Protein AF-A0A8C5S9B1-F1 (afdb_monomer)

Mean predicted aligned error: 18.43 Å

Nearest PDB structures (foldseek):
  1nl0-assembly1_G  TM=9.013E-01  e=6.786E-04  unclassified
  1j35-assembly1_C  TM=8.860E-01  e=6.363E-04  Bos taurus
  1iod-assembly1_G  TM=9.591E-01  e=2.163E-03  Bos taurus
  4zma-assembly1_L  TM=9.510E-01  e=2.624E-03  Homo sapiens
  6r2w-assembly1_L  TM=9.088E-01  e=2.985E-03  Homo sapiens

Foldseek 3Di:
DVVVVVVVVVVVVVVVPPPPPPPPPDPPPDDPPDDDDDPVVVVVVVPPPPPPPPVDPVVPDQQDCCVDQVVHPDDLVSLCSNVVDPVNSVVVVVVSLVPDPPNPDDPDPDDPPDD

Structure (mmCIF, N/CA/C/O backbone):
data_AF-A0A8C5S9B1-F1
#
_entry.id   AF-A0A8C5S9B1-F1
#
loop_
_atom_site.group_PDB
_atom_site.id
_atom_site.type_symbol
_atom_site.label_atom_id
_atom_site.label_alt_id
_atom_site.label_comp_id
_atom_site.label_asym_id
_atom_site.label_entity_id
_atom_site.label_seq_id
_atom_site.pdbx_PDB_ins_code
_atom_site.Cartn_x
_atom_site.Cartn_y
_atom_site.Cartn_z
_atom_site.occupancy
_atom_site.B_iso_or_equiv
_atom_site.auth_seq_id
_atom_site.auth_comp_id
_atom_site.auth_asym_id
_atom_site.auth_atom_id
_atom_site.pdbx_PDB_model_num
ATOM 1 N N . MET A 1 1 ? 42.637 6.183 -9.345 1.00 77.69 1 MET A N 1
ATOM 2 C CA . MET A 1 1 ? 42.478 6.667 -10.735 1.00 77.69 1 MET A CA 1
ATOM 3 C C . MET A 1 1 ? 42.454 5.516 -11.729 1.00 77.69 1 MET A C 1
ATOM 5 O O . MET A 1 1 ? 41.412 5.304 -12.322 1.00 77.69 1 MET A O 1
ATOM 9 N N . LEU A 1 2 ? 43.507 4.696 -11.840 1.00 78.06 2 LEU A N 1
ATOM 10 C CA . LEU A 1 2 ? 43.535 3.543 -12.760 1.00 78.06 2 LEU A CA 1
ATOM 11 C C . LEU A 1 2 ? 42.397 2.526 -12.527 1.00 78.06 2 LEU A C 1
ATOM 13 O O . LEU A 1 2 ? 41.746 2.111 -13.475 1.00 78.06 2 LEU A O 1
ATOM 17 N N . PHE A 1 3 ? 42.088 2.204 -11.266 1.00 84.62 3 PHE A N 1
ATOM 18 C CA . PHE A 1 3 ? 40.977 1.306 -10.916 1.00 84.62 3 PHE A CA 1
ATOM 19 C C . PHE A 1 3 ? 39.604 1.816 -11.366 1.00 84.62 3 PHE A C 1
ATOM 21 O O . PHE A 1 3 ? 38.768 1.020 -11.774 1.00 84.62 3 PHE A O 1
ATOM 28 N N . PHE A 1 4 ? 39.390 3.135 -11.343 1.00 87.25 4 PHE A N 1
ATOM 29 C CA . PHE A 1 4 ? 38.146 3.746 -11.810 1.00 87.25 4 PHE A CA 1
ATOM 30 C C . PHE A 1 4 ? 37.995 3.584 -13.325 1.00 87.25 4 PHE A C 1
ATOM 32 O O . PHE A 1 4 ? 36.937 3.183 -13.797 1.00 87.25 4 PHE A O 1
ATOM 39 N N . TYR A 1 5 ? 39.078 3.797 -14.078 1.00 85.56 5 TYR A N 1
ATOM 40 C CA . TYR A 1 5 ? 39.091 3.573 -15.524 1.00 85.56 5 TYR A CA 1
ATOM 41 C C . TYR A 1 5 ? 38.928 2.096 -15.892 1.00 85.56 5 TYR A C 1
ATOM 43 O O . TYR A 1 5 ? 38.231 1.795 -16.854 1.00 85.56 5 TYR A O 1
ATOM 51 N N . ILE A 1 6 ? 39.495 1.172 -15.108 1.00 88.56 6 ILE A N 1
ATOM 52 C CA . ILE A 1 6 ? 39.281 -0.272 -15.290 1.00 88.56 6 ILE A CA 1
ATOM 53 C C . ILE A 1 6 ? 37.805 -0.619 -15.064 1.00 88.56 6 ILE A C 1
ATOM 55 O O . ILE A 1 6 ? 37.212 -1.289 -15.901 1.00 88.56 6 ILE A O 1
ATOM 59 N N . PHE A 1 7 ? 37.186 -0.121 -13.989 1.00 87.12 7 PHE A N 1
ATOM 60 C CA . PHE A 1 7 ? 35.769 -0.369 -13.700 1.00 87.12 7 PHE A CA 1
ATOM 61 C C . PHE A 1 7 ? 34.844 0.212 -14.782 1.00 87.12 7 PHE A C 1
ATOM 63 O O . PHE A 1 7 ? 33.910 -0.454 -15.221 1.00 87.12 7 PHE A O 1
ATOM 70 N N . LEU A 1 8 ? 35.152 1.419 -15.271 1.00 86.06 8 LEU A N 1
ATOM 71 C CA . LEU A 1 8 ? 34.446 2.071 -16.378 1.00 86.06 8 LEU A CA 1
ATOM 72 C C . LEU A 1 8 ? 34.538 1.248 -17.674 1.00 86.06 8 LEU A C 1
ATOM 74 O O . LEU A 1 8 ? 33.544 1.081 -18.376 1.00 86.06 8 LEU A O 1
ATOM 78 N N . PHE A 1 9 ? 35.720 0.703 -17.973 1.00 87.25 9 PHE A N 1
ATOM 79 C CA . PHE A 1 9 ? 35.953 -0.111 -19.165 1.00 87.25 9 PHE A CA 1
ATOM 80 C C . PHE A 1 9 ? 35.224 -1.459 -19.085 1.00 87.25 9 PHE A C 1
ATOM 82 O O . PHE A 1 9 ? 34.630 -1.896 -20.066 1.00 87.25 9 PHE A O 1
ATOM 89 N N . GLN A 1 10 ? 35.201 -2.087 -17.904 1.00 85.88 10 GLN A N 1
ATOM 90 C CA . GLN A 1 10 ? 34.430 -3.311 -17.662 1.00 85.88 10 GLN A CA 1
ATOM 91 C C . GLN A 1 10 ? 32.919 -3.068 -17.821 1.00 85.88 10 GLN A C 1
ATOM 93 O O . GLN A 1 10 ? 32.243 -3.862 -18.468 1.00 85.88 10 GLN A O 1
ATOM 98 N N . LEU A 1 11 ? 32.392 -1.942 -17.323 1.00 81.12 11 LEU A N 1
ATOM 99 C CA . LEU A 1 11 ? 30.979 -1.570 -17.482 1.00 81.12 11 LEU A CA 1
ATOM 100 C C . LEU A 1 11 ? 30.599 -1.359 -18.963 1.00 81.12 11 LEU A C 1
ATOM 102 O O . LEU A 1 11 ? 29.541 -1.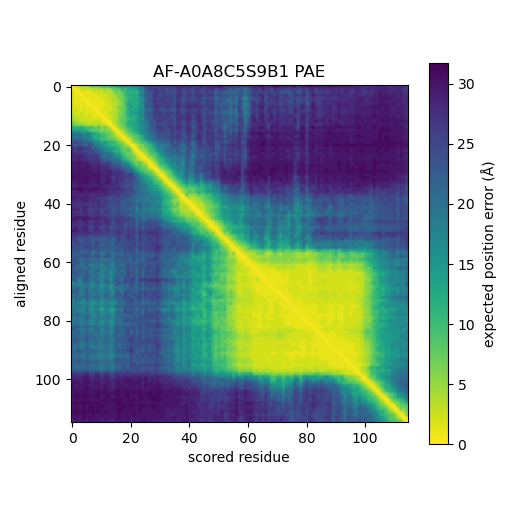806 -19.402 1.00 81.12 11 LEU A O 1
ATOM 106 N N . LEU A 1 12 ? 31.482 -0.725 -19.745 1.00 78.50 12 LEU A N 1
ATOM 107 C CA . LEU A 1 12 ? 31.285 -0.462 -21.176 1.00 78.50 12 LEU A CA 1
ATOM 108 C C . LEU A 1 12 ? 31.257 -1.754 -22.017 1.00 78.50 12 LEU A C 1
ATOM 110 O O . LEU A 1 12 ? 30.526 -1.829 -23.002 1.00 78.50 12 LEU A O 1
ATOM 114 N N . ILE A 1 13 ? 32.023 -2.776 -21.619 1.00 77.81 13 ILE A N 1
ATOM 115 C CA . ILE A 1 13 ? 32.092 -4.084 -22.298 1.00 77.81 13 ILE A CA 1
ATOM 116 C C . ILE A 1 13 ? 30.862 -4.962 -22.002 1.00 77.81 13 ILE A C 1
ATOM 118 O O . ILE A 1 13 ? 30.533 -5.833 -22.804 1.00 77.81 13 ILE A O 1
ATOM 122 N N . ILE A 1 14 ? 30.156 -4.730 -20.891 1.00 71.69 14 ILE A N 1
ATOM 123 C CA . ILE A 1 14 ? 28.951 -5.493 -20.510 1.00 71.69 14 ILE A CA 1
ATOM 124 C C . ILE A 1 14 ? 27.684 -4.947 -21.207 1.00 71.69 14 ILE A C 1
ATOM 126 O O . ILE A 1 14 ? 26.721 -5.685 -21.409 1.00 71.69 14 ILE A O 1
ATOM 130 N N . LEU A 1 15 ? 27.690 -3.686 -21.657 1.00 64.31 15 LEU A N 1
ATOM 131 C CA . LEU A 1 15 ? 26.557 -3.028 -22.329 1.00 64.31 15 LEU A CA 1
ATOM 132 C C . LEU A 1 15 ? 26.122 -3.621 -23.694 1.00 64.31 15 LEU A C 1
ATOM 134 O O . LEU A 1 15 ? 24.921 -3.610 -23.960 1.00 64.31 15 LEU A O 1
ATOM 138 N N . PRO A 1 16 ? 26.998 -4.169 -24.563 1.00 65.50 16 PRO A N 1
ATOM 139 C CA . PRO A 1 16 ? 26.573 -4.775 -25.827 1.00 65.50 16 PRO A CA 1
ATOM 140 C C . PRO A 1 16 ? 26.260 -6.280 -25.734 1.00 65.50 16 PRO A C 1
ATOM 142 O O . PRO A 1 16 ? 26.020 -6.907 -26.762 1.00 65.50 16 PRO A O 1
ATOM 145 N N . ALA A 1 17 ? 26.233 -6.881 -24.539 1.00 61.06 17 ALA A N 1
ATOM 146 C CA . ALA A 1 17 ? 25.921 -8.304 -24.365 1.00 61.06 17 ALA A CA 1
ATOM 147 C C . ALA A 1 17 ? 24.423 -8.596 -24.160 1.00 61.06 17 ALA A C 1
ATOM 149 O O . ALA A 1 17 ? 24.068 -9.667 -23.671 1.00 61.06 17 ALA A O 1
ATOM 150 N N . PHE A 1 18 ? 23.528 -7.687 -24.557 1.00 60.12 18 PHE A N 1
ATOM 151 C CA . PHE A 1 18 ? 22.161 -8.100 -24.850 1.00 60.12 18 PHE A CA 1
ATOM 152 C C . PHE A 1 18 ? 22.183 -8.755 -26.231 1.00 60.12 18 PHE A C 1
ATOM 154 O O . PHE A 1 18 ? 22.354 -8.041 -27.224 1.00 60.12 18 PHE A O 1
ATOM 161 N N . PRO A 1 19 ? 22.034 -10.091 -26.349 1.00 58.16 19 PRO A N 1
ATOM 162 C CA . PRO A 1 19 ? 21.700 -10.660 -27.639 1.00 58.16 19 PRO A CA 1
ATOM 163 C C . PRO A 1 19 ? 20.456 -9.911 -28.103 1.00 58.16 19 PRO A C 1
ATOM 165 O O . PRO A 1 19 ? 19.464 -9.840 -27.374 1.00 58.16 19 PRO A O 1
ATOM 168 N N . HIS A 1 20 ? 20.537 -9.293 -29.278 1.00 55.97 20 HIS A N 1
ATOM 169 C CA . HIS A 1 20 ? 19.381 -8.744 -29.961 1.00 55.97 20 HIS A CA 1
ATOM 170 C C . HIS A 1 20 ? 18.446 -9.922 -30.235 1.00 55.97 20 HIS A C 1
ATOM 172 O O . HIS A 1 20 ? 18.495 -10.556 -31.288 1.00 55.97 20 HIS A O 1
ATOM 178 N N . CYS A 1 21 ? 17.630 -10.268 -29.243 1.00 48.62 21 CYS A N 1
ATOM 179 C CA . CYS A 1 21 ? 16.477 -11.108 -29.432 1.00 48.62 21 CYS A CA 1
ATOM 180 C C . CYS A 1 21 ? 15.520 -10.225 -30.222 1.00 48.62 21 CYS A C 1
ATOM 182 O O . CYS A 1 21 ? 14.708 -9.492 -29.666 1.00 48.62 21 CYS A O 1
ATOM 184 N N . SER A 1 22 ? 15.699 -10.207 -31.541 1.00 60.97 22 SER A N 1
ATOM 185 C CA . SER A 1 22 ? 14.680 -9.718 -32.447 1.00 60.97 22 SER A CA 1
ATOM 186 C C . SER A 1 22 ? 13.442 -10.555 -32.165 1.00 60.97 22 SER A C 1
ATOM 188 O O . SER A 1 22 ? 13.367 -11.710 -32.591 1.00 60.97 22 SER A O 1
ATOM 190 N N . ILE A 1 23 ? 12.494 -9.991 -31.421 1.00 53.53 23 ILE A N 1
ATOM 191 C CA . ILE A 1 23 ? 11.147 -10.532 -31.323 1.00 53.53 23 ILE A CA 1
ATOM 192 C C . ILE A 1 23 ? 10.576 -10.424 -32.736 1.00 53.53 23 ILE A C 1
ATOM 194 O O . ILE A 1 23 ? 10.142 -9.365 -33.181 1.00 53.53 23 ILE A O 1
ATOM 198 N N . GLN A 1 24 ? 10.638 -11.521 -33.481 1.00 53.06 24 GLN A N 1
ATOM 199 C CA . GLN A 1 24 ? 9.882 -11.681 -34.711 1.00 53.06 24 GLN A CA 1
ATOM 200 C C . GLN A 1 24 ? 8.419 -11.856 -34.300 1.00 53.06 24 GLN A C 1
ATOM 202 O O . GLN A 1 24 ? 7.975 -12.972 -34.031 1.00 53.06 24 GLN A O 1
ATOM 207 N N . ILE A 1 25 ? 7.672 -10.752 -34.220 1.00 52.59 25 ILE A N 1
ATOM 208 C CA . ILE A 1 25 ? 6.212 -10.808 -34.139 1.00 52.59 25 ILE A CA 1
ATOM 209 C C . ILE A 1 25 ? 5.733 -11.318 -35.500 1.00 52.59 25 ILE A C 1
ATOM 211 O O . ILE A 1 25 ? 5.494 -10.551 -36.429 1.00 52.59 25 ILE A O 1
ATOM 215 N N . LYS A 1 26 ? 5.654 -12.643 -35.653 1.00 53.88 26 LYS A N 1
ATOM 216 C CA . LYS A 1 26 ? 4.897 -13.239 -36.749 1.00 53.88 26 LYS A CA 1
ATOM 217 C C . LYS A 1 26 ? 3.434 -12.939 -36.479 1.00 53.88 26 LYS A C 1
ATOM 219 O O . LYS A 1 26 ? 2.859 -13.454 -35.523 1.00 53.88 26 LYS A O 1
ATOM 224 N N . GLU A 1 27 ? 2.841 -12.124 -37.337 1.00 56.97 27 GLU A N 1
ATOM 225 C CA . GLU A 1 27 ? 1.400 -11.938 -37.392 1.00 56.97 27 GLU A CA 1
ATOM 226 C C . GLU A 1 27 ? 0.769 -13.255 -37.882 1.00 56.97 27 GLU A C 1
ATOM 228 O O . GLU A 1 27 ? 0.560 -13.495 -39.071 1.00 56.97 27 GLU A O 1
ATOM 233 N N . SER A 1 28 ? 0.559 -14.186 -36.951 1.00 49.34 28 SER A N 1
ATOM 234 C CA . SER A 1 28 ? -0.133 -15.439 -37.216 1.00 49.34 28 SER A CA 1
ATOM 235 C C . SER A 1 28 ? -1.629 -15.166 -37.190 1.00 49.34 28 SER A C 1
ATOM 237 O O . SER A 1 28 ? -2.271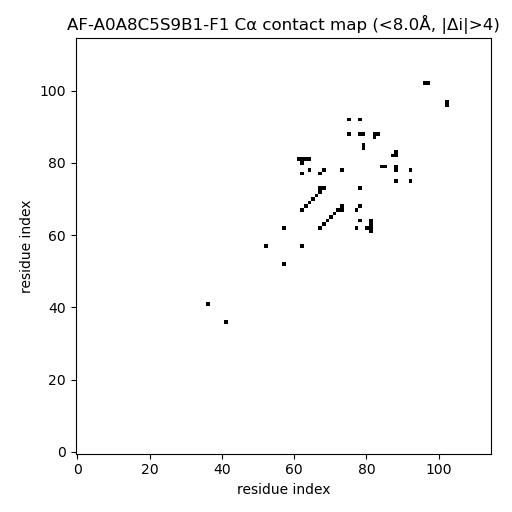 -15.208 -36.141 1.00 49.34 28 SER A O 1
ATOM 239 N N . LYS A 1 29 ? -2.196 -14.897 -38.368 1.00 53.31 29 LYS A N 1
ATOM 240 C CA . LYS A 1 29 ? -3.631 -15.056 -38.615 1.00 53.31 29 LYS A CA 1
ATOM 241 C C . LYS A 1 29 ? -3.982 -16.536 -38.441 1.00 53.31 29 LYS A C 1
ATOM 243 O O . LYS A 1 29 ? -3.898 -17.309 -39.389 1.00 53.31 29 LYS A O 1
ATOM 248 N N . GLY A 1 30 ? -4.320 -16.942 -37.221 1.00 50.16 30 GLY A N 1
ATOM 249 C CA . GLY A 1 30 ? -4.654 -18.332 -36.933 1.00 50.16 30 GLY A CA 1
ATOM 250 C C . GLY A 1 30 ? -5.089 -18.553 -35.492 1.00 50.16 30 GLY A C 1
ATOM 251 O O . GLY A 1 30 ? -4.247 -18.758 -34.628 1.00 50.16 30 GLY A O 1
ATOM 252 N N . ALA A 1 31 ? -6.407 -18.504 -35.285 1.00 52.34 31 ALA A N 1
ATOM 253 C CA . ALA A 1 31 ? -7.177 -19.207 -34.257 1.00 52.34 31 ALA A CA 1
ATOM 254 C C . ALA A 1 31 ? -6.542 -19.351 -32.855 1.00 52.34 31 ALA A C 1
ATOM 256 O O . ALA A 1 31 ? -6.092 -20.428 -32.474 1.00 52.34 31 ALA A O 1
ATOM 257 N N . ILE A 1 32 ? -6.620 -18.288 -32.049 1.00 51.41 32 ILE A N 1
ATOM 258 C CA . ILE A 1 32 ? -6.797 -18.403 -30.591 1.00 51.41 32 ILE A CA 1
ATOM 259 C C . ILE A 1 32 ? -7.969 -17.488 -30.231 1.00 51.41 32 ILE A C 1
ATOM 261 O O . ILE A 1 32 ? -7.819 -16.352 -29.785 1.00 51.41 32 ILE A O 1
ATOM 265 N N . GLU A 1 33 ? -9.156 -17.979 -30.556 1.00 53.09 33 GLU A N 1
ATOM 266 C CA . GLU A 1 33 ? -10.442 -17.423 -30.162 1.00 53.09 33 GLU A CA 1
ATOM 267 C C . GLU A 1 33 ? -10.671 -17.818 -28.694 1.00 53.09 33 GLU A C 1
ATOM 269 O O . GLU A 1 33 ? -10.873 -18.989 -28.400 1.00 53.09 33 GLU A O 1
ATOM 274 N N . GLU A 1 34 ? -10.449 -16.867 -27.776 1.00 52.34 34 GLU A N 1
ATOM 275 C CA . GLU A 1 34 ? -11.219 -16.607 -26.535 1.00 52.34 34 GLU A CA 1
ATOM 276 C C . GLU A 1 34 ? -10.381 -16.094 -25.350 1.00 52.34 34 GLU A C 1
ATOM 278 O O . GLU A 1 34 ? -10.917 -15.344 -24.538 1.00 52.34 34 GLU A O 1
ATOM 283 N N . VAL A 1 35 ? -9.081 -16.402 -25.231 1.00 58.88 35 VAL A N 1
ATOM 284 C CA . VAL A 1 35 ? -8.354 -16.129 -23.960 1.00 58.88 35 VAL A CA 1
ATOM 285 C C . VAL A 1 35 ? -7.349 -14.970 -24.015 1.00 58.88 35 VAL A C 1
ATOM 287 O O . VAL A 1 35 ? -7.000 -14.415 -22.975 1.00 58.88 35 VAL A O 1
ATOM 290 N N . VAL A 1 36 ? -6.924 -14.513 -25.195 1.00 55.47 36 VAL A N 1
ATOM 291 C CA . VAL A 1 36 ? -6.036 -13.342 -25.297 1.00 55.47 36 VAL A CA 1
ATOM 292 C C . VAL A 1 36 ? -6.850 -12.136 -25.737 1.00 55.47 36 VAL A C 1
ATOM 294 O O . VAL A 1 36 ? -7.283 -12.030 -26.883 1.00 55.47 36 VAL A O 1
ATOM 297 N N . ILE A 1 37 ? -7.088 -11.227 -24.796 1.00 65.38 37 ILE A N 1
ATOM 298 C CA . ILE A 1 37 ? -7.748 -9.951 -25.055 1.00 65.38 37 ILE A CA 1
ATOM 299 C C . ILE A 1 37 ? -6.977 -9.210 -26.163 1.00 65.38 37 ILE A C 1
ATOM 301 O O . ILE A 1 37 ? -5.769 -9.013 -26.043 1.00 65.38 37 ILE A O 1
ATOM 305 N N . LEU A 1 38 ? -7.680 -8.801 -27.233 1.00 70.69 38 LEU A N 1
ATOM 306 C CA . LEU A 1 38 ? -7.136 -8.001 -28.341 1.00 70.69 38 LEU A CA 1
ATOM 307 C C . LEU A 1 38 ? -6.287 -6.843 -27.796 1.00 70.69 38 LEU A C 1
ATOM 309 O O . LEU A 1 38 ? -6.719 -6.172 -26.862 1.00 70.69 38 LEU A O 1
ATOM 313 N N . ALA A 1 39 ? -5.120 -6.580 -28.392 1.00 64.19 39 ALA A N 1
ATOM 314 C CA . ALA A 1 39 ? -4.175 -5.561 -27.920 1.00 64.19 39 ALA A CA 1
ATOM 315 C C . ALA A 1 39 ? -4.834 -4.189 -27.670 1.00 64.19 39 ALA A C 1
ATOM 317 O O . ALA A 1 39 ? -4.559 -3.536 -26.669 1.00 64.19 39 ALA A O 1
ATOM 318 N N . GLU A 1 40 ? -5.788 -3.792 -28.514 1.00 61.75 40 GLU A N 1
ATOM 319 C CA . GLU A 1 40 ? -6.574 -2.565 -28.336 1.00 61.75 40 GLU A CA 1
ATOM 320 C C . GLU A 1 40 ? -7.421 -2.577 -27.054 1.00 61.75 40 GLU A C 1
ATOM 322 O O . GLU A 1 40 ? -7.491 -1.577 -26.345 1.00 61.75 40 GLU A O 1
ATOM 327 N N . LYS A 1 41 ? -8.011 -3.724 -26.700 1.00 64.06 41 LYS A N 1
ATOM 328 C CA . LYS A 1 41 ? -8.774 -3.922 -25.460 1.00 64.06 41 LYS A CA 1
ATOM 329 C C . LYS A 1 41 ? -7.858 -4.108 -24.241 1.00 64.06 41 LYS A C 1
ATOM 331 O O . LYS A 1 41 ? -8.237 -3.709 -23.144 1.00 64.06 41 LYS A O 1
ATOM 336 N N . ALA A 1 42 ? -6.646 -4.638 -24.419 1.00 64.94 42 ALA A N 1
ATOM 337 C CA . ALA A 1 42 ? -5.624 -4.681 -23.372 1.00 64.94 42 ALA A CA 1
ATOM 338 C C . ALA A 1 42 ? -5.119 -3.268 -23.021 1.00 64.94 42 ALA A C 1
ATOM 340 O O . ALA A 1 42 ? -4.974 -2.947 -21.844 1.00 64.94 42 ALA A O 1
ATOM 341 N N . ASN A 1 43 ? -4.969 -2.387 -24.016 1.00 62.00 43 ASN A N 1
ATOM 342 C CA . ASN A 1 43 ? -4.612 -0.979 -23.808 1.00 62.00 43 ASN A CA 1
ATOM 343 C C . ASN A 1 43 ? -5.674 -0.209 -23.005 1.00 62.00 43 ASN A C 1
ATOM 345 O O . ASN A 1 43 ? -5.329 0.697 -22.251 1.00 62.00 43 ASN A O 1
ATOM 349 N N . LEU A 1 44 ? -6.952 -0.605 -23.085 1.00 65.00 44 LEU A N 1
ATOM 350 C CA . LEU A 1 44 ? -8.007 -0.064 -22.216 1.00 65.00 44 LEU A CA 1
ATOM 351 C C . LEU A 1 44 ? -7.831 -0.482 -20.746 1.00 65.00 44 LEU A C 1
ATOM 353 O O . LEU A 1 44 ? -8.243 0.251 -19.852 1.00 65.00 44 LEU A O 1
ATOM 357 N N . PHE A 1 45 ? -7.204 -1.632 -20.483 1.00 59.59 45 PHE A N 1
ATOM 358 C CA . PHE A 1 45 ? -6.885 -2.096 -19.128 1.00 59.59 45 PHE A CA 1
ATOM 359 C C . PHE A 1 45 ? -5.620 -1.422 -18.575 1.00 59.59 45 PHE A C 1
ATOM 361 O O . PHE A 1 45 ? -5.579 -1.061 -17.400 1.00 59.59 45 PHE A O 1
ATOM 368 N N . ILE A 1 46 ? -4.631 -1.172 -19.443 1.00 56.69 46 ILE A N 1
ATOM 369 C CA . ILE A 1 46 ? -3.446 -0.339 -19.152 1.00 56.69 46 ILE A CA 1
ATOM 370 C C . ILE A 1 46 ? -3.850 1.132 -18.908 1.00 56.69 46 ILE A C 1
ATOM 372 O O . ILE A 1 46 ? -3.096 1.899 -18.324 1.00 56.69 46 ILE A O 1
ATOM 376 N N . GLY A 1 47 ? -5.074 1.517 -19.288 1.00 50.12 47 GLY A N 1
ATOM 377 C CA . GLY A 1 47 ? -5.683 2.816 -18.997 1.00 50.12 47 GLY A CA 1
ATOM 378 C C . GLY A 1 47 ? -6.121 3.027 -17.544 1.00 50.12 47 GLY A C 1
ATOM 379 O O . GLY A 1 47 ? -6.661 4.091 -17.235 1.00 50.12 47 GLY A O 1
ATOM 380 N N . ARG A 1 48 ? -5.899 2.067 -16.631 1.00 51.59 48 ARG A N 1
ATOM 381 C CA . ARG A 1 48 ? -5.885 2.407 -15.203 1.00 51.59 48 ARG A CA 1
ATOM 382 C C . ARG A 1 48 ? -4.786 3.445 -15.025 1.00 51.59 48 ARG A C 1
ATOM 384 O O . ARG A 1 48 ? -3.625 3.147 -15.282 1.00 51.59 48 ARG A O 1
ATOM 391 N N . HIS A 1 49 ? -5.166 4.663 -14.641 1.00 48.09 49 HIS A N 1
ATOM 392 C CA . HIS A 1 49 ? -4.207 5.650 -14.166 1.00 48.09 49 HIS A CA 1
ATOM 393 C C . HIS A 1 49 ? -3.395 4.924 -13.096 1.00 48.09 49 HIS A C 1
ATOM 395 O O . HIS A 1 49 ? -3.977 4.519 -12.087 1.00 48.09 49 HIS A O 1
ATOM 401 N N . LEU A 1 50 ? -2.108 4.659 -13.369 1.00 51.47 50 LEU A N 1
ATOM 402 C CA . LEU A 1 50 ? -1.186 4.204 -12.333 1.00 51.47 50 LEU A CA 1
ATOM 403 C C . LEU A 1 50 ? -1.433 5.160 -11.176 1.00 51.47 50 LEU A C 1
ATOM 405 O O . LEU A 1 50 ? -1.552 6.369 -11.414 1.00 51.47 50 LEU A O 1
ATOM 409 N N . LEU A 1 51 ? -1.733 4.609 -10.004 1.00 54.12 51 LEU A N 1
ATOM 410 C CA . LEU A 1 51 ? -2.179 5.395 -8.867 1.00 54.12 51 LEU A CA 1
ATOM 411 C C . LEU A 1 51 ? -1.075 6.387 -8.494 1.00 54.12 51 LEU A C 1
ATOM 413 O O . LEU A 1 51 ? -0.122 6.614 -9.236 1.00 54.12 51 LEU A O 1
ATOM 417 N N . TYR A 1 52 ? -1.229 7.084 -7.387 1.00 48.19 52 TYR A N 1
ATOM 418 C CA . TYR A 1 52 ? -0.308 8.134 -6.974 1.00 48.19 52 TYR A CA 1
ATOM 419 C C . TYR A 1 52 ? 1.131 7.628 -6.658 1.00 48.19 52 TYR A C 1
ATOM 421 O O . TYR A 1 52 ? 1.840 8.279 -5.911 1.00 48.19 52 TYR A O 1
ATOM 429 N N . ASN A 1 53 ? 1.591 6.522 -7.251 1.00 49.62 53 ASN A N 1
ATOM 430 C CA . ASN A 1 53 ? 2.933 5.953 -7.216 1.00 49.62 53 ASN A CA 1
ATOM 431 C C . ASN A 1 53 ? 3.952 7.005 -7.674 1.00 49.62 53 ASN A C 1
ATOM 433 O O . ASN A 1 53 ? 4.168 7.256 -8.873 1.00 49.62 53 ASN A O 1
ATOM 437 N N . ARG A 1 54 ? 4.592 7.668 -6.715 1.00 53.69 54 ARG A N 1
ATOM 438 C CA . ARG A 1 54 ? 5.694 8.581 -6.996 1.00 53.69 54 ARG A CA 1
ATOM 439 C C . ARG A 1 54 ? 6.967 7.778 -7.191 1.00 53.69 54 ARG A C 1
ATOM 441 O O . ARG A 1 54 ? 7.817 7.770 -6.314 1.00 53.69 54 ARG A O 1
ATOM 448 N N . PHE A 1 55 ? 7.191 7.232 -8.385 1.00 55.72 55 PHE A N 1
ATOM 449 C CA . PHE A 1 55 ? 8.520 6.715 -8.768 1.00 55.72 55 PHE A CA 1
ATOM 450 C C . PHE A 1 55 ? 9.138 5.705 -7.775 1.00 55.72 55 PHE A C 1
ATOM 452 O O . PHE A 1 55 ? 10.351 5.485 -7.772 1.00 55.72 55 PHE A O 1
ATOM 459 N N . ASP A 1 56 ? 8.322 5.096 -6.932 1.00 57.75 56 ASP A N 1
ATOM 460 C CA . ASP A 1 56 ? 8.679 4.075 -5.980 1.00 57.75 56 ASP A CA 1
ATOM 461 C C . ASP A 1 56 ? 8.326 2.724 -6.578 1.00 57.75 56 ASP A C 1
ATOM 463 O O . ASP A 1 56 ? 7.375 2.543 -7.338 1.00 57.75 56 ASP A O 1
ATOM 467 N N . PHE A 1 57 ? 9.180 1.748 -6.309 1.00 68.94 57 PHE A N 1
ATOM 468 C CA . PHE A 1 57 ? 9.065 0.400 -6.840 1.00 68.94 57 PHE A CA 1
ATOM 469 C C . PHE A 1 57 ? 7.923 -0.376 -6.150 1.00 68.94 57 PHE A C 1
ATOM 471 O O . PHE A 1 57 ? 8.099 -1.534 -5.779 1.00 68.94 57 PHE A O 1
ATOM 478 N N . GLU A 1 58 ? 6.763 0.248 -5.936 1.00 69.94 58 GLU A N 1
ATOM 479 C CA . GLU A 1 58 ? 5.626 -0.292 -5.179 1.00 69.94 58 GLU A CA 1
ATOM 480 C C . GLU A 1 58 ? 5.137 -1.620 -5.750 1.00 69.94 58 GLU A C 1
ATOM 482 O O . GLU A 1 58 ? 4.845 -2.532 -4.992 1.00 69.94 58 GLU A O 1
ATOM 487 N N . LEU A 1 59 ? 5.211 -1.811 -7.073 1.00 72.69 59 LEU A N 1
ATOM 488 C CA . LEU A 1 59 ? 4.847 -3.078 -7.722 1.00 72.69 59 LEU A CA 1
ATOM 489 C C . LEU A 1 59 ? 5.656 -4.296 -7.227 1.00 72.69 59 L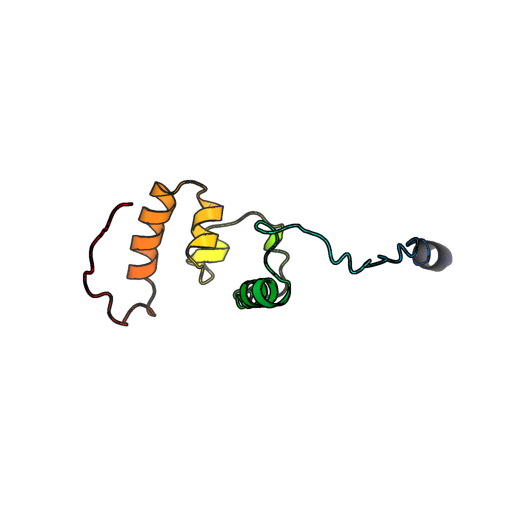EU A C 1
ATOM 491 O O . LEU A 1 59 ? 5.197 -5.430 -7.340 1.00 72.69 59 LEU A O 1
ATOM 495 N N . ILE A 1 60 ? 6.875 -4.087 -6.725 1.00 77.19 60 ILE A N 1
ATOM 496 C CA . ILE A 1 60 ? 7.723 -5.154 -6.166 1.00 77.19 60 ILE A CA 1
ATOM 497 C C . ILE A 1 60 ? 7.907 -5.028 -4.653 1.00 77.19 60 ILE A C 1
ATOM 499 O O . ILE A 1 60 ? 8.511 -5.907 -4.036 1.00 77.19 60 ILE A O 1
ATOM 503 N N . THR A 1 61 ? 7.432 -3.937 -4.059 1.00 81.44 61 THR A N 1
ATOM 504 C CA . THR A 1 61 ? 7.543 -3.701 -2.623 1.00 81.44 61 THR A CA 1
ATOM 505 C C . THR A 1 61 ? 6.338 -4.328 -1.940 1.00 81.44 61 THR A C 1
ATOM 507 O O . THR A 1 61 ? 5.242 -4.353 -2.484 1.00 81.44 61 THR A O 1
ATOM 510 N N . GLN A 1 62 ? 6.533 -4.878 -0.746 1.00 87.38 62 GLN A N 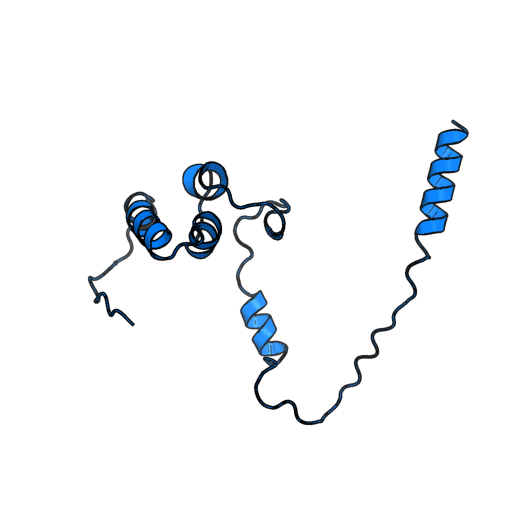1
ATOM 511 C CA . GLN A 1 62 ? 5.411 -5.421 0.006 1.00 87.38 62 GLN A CA 1
ATOM 512 C C . GLN A 1 62 ? 4.478 -4.292 0.463 1.00 87.38 62 GLN A C 1
ATOM 514 O O . GLN A 1 62 ? 4.954 -3.223 0.865 1.00 87.38 62 GLN A O 1
ATOM 519 N N . GLY A 1 63 ? 3.172 -4.562 0.399 1.00 87.88 63 GLY A N 1
ATOM 520 C CA . GLY A 1 63 ? 2.138 -3.632 0.832 1.00 87.88 63 GLY A CA 1
ATOM 521 C C . GLY A 1 63 ? 2.232 -3.316 2.325 1.00 87.88 63 GLY A C 1
ATOM 522 O O . GLY A 1 63 ? 2.433 -4.230 3.133 1.00 87.88 63 GLY A O 1
ATOM 523 N N . ASP A 1 64 ? 2.071 -2.044 2.688 1.00 91.19 64 ASP A N 1
ATOM 524 C CA . ASP A 1 64 ? 2.089 -1.567 4.077 1.00 91.19 64 ASP A CA 1
ATOM 525 C C . ASP A 1 64 ? 0.883 -0.667 4.385 1.00 91.19 64 ASP A C 1
ATOM 527 O O . ASP A 1 64 ? 0.626 0.310 3.685 1.00 91.19 64 ASP A O 1
ATOM 531 N N . LEU A 1 65 ? 0.139 -0.994 5.451 1.00 92.31 65 LEU A N 1
ATOM 532 C CA . LEU A 1 65 ? -1.113 -0.307 5.796 1.00 92.31 65 LEU A CA 1
ATOM 533 C C . LEU A 1 65 ? -0.906 1.146 6.227 1.00 92.31 65 LEU A C 1
ATOM 535 O O . LEU A 1 65 ? -1.759 1.984 5.932 1.00 92.31 65 LEU A O 1
ATOM 539 N N . GLU A 1 66 ? 0.182 1.429 6.946 1.00 92.38 66 GLU A N 1
ATOM 540 C CA . GLU A 1 66 ? 0.479 2.782 7.410 1.00 92.38 66 GLU A CA 1
ATOM 541 C C . GLU A 1 66 ? 0.824 3.658 6.216 1.00 92.38 66 GLU A C 1
ATOM 543 O O . GLU A 1 66 ? 0.132 4.645 5.975 1.00 92.38 66 GLU A O 1
ATOM 548 N N . ARG A 1 67 ? 1.802 3.230 5.412 1.00 90.88 67 ARG A N 1
ATOM 549 C CA . ARG A 1 67 ? 2.248 3.970 4.231 1.00 90.88 67 ARG A CA 1
ATOM 550 C C . ARG A 1 67 ? 1.112 4.187 3.2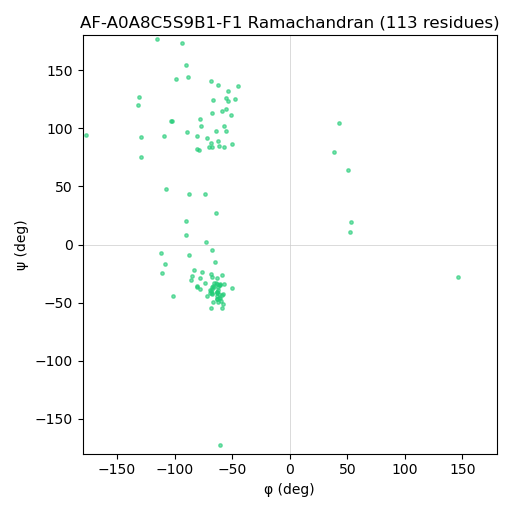34 1.00 90.88 67 ARG A C 1
ATOM 552 O O . ARG A 1 67 ? 0.816 5.317 2.876 1.00 90.88 67 ARG A O 1
ATOM 559 N N . GLU A 1 68 ? 0.445 3.122 2.797 1.00 89.81 68 GLU A N 1
ATOM 560 C CA . GLU A 1 68 ? -0.447 3.213 1.632 1.00 89.81 68 GLU A CA 1
ATOM 561 C C . GLU A 1 68 ? -1.815 3.803 1.969 1.00 89.81 68 GLU A C 1
ATOM 563 O O . GLU A 1 68 ? -2.396 4.524 1.160 1.00 89.81 68 GLU A O 1
ATOM 568 N N . CYS A 1 69 ? -2.356 3.502 3.152 1.00 89.69 69 CYS A N 1
ATOM 569 C CA . CYS A 1 69 ? -3.731 3.870 3.481 1.00 89.69 69 CYS A CA 1
ATOM 570 C C . CYS A 1 69 ? -3.865 4.952 4.559 1.00 89.69 69 CYS A C 1
ATOM 572 O O . CYS A 1 69 ? -4.916 5.598 4.600 1.00 89.69 69 CYS A O 1
ATOM 574 N N . TYR A 1 70 ? -2.890 5.134 5.456 1.00 88.88 70 TYR A N 1
ATOM 575 C CA . TYR A 1 70 ? -2.963 6.169 6.498 1.00 88.88 70 TYR A CA 1
ATOM 576 C C . TYR A 1 70 ? -2.134 7.411 6.161 1.00 88.88 70 TYR A C 1
ATOM 578 O O . TYR A 1 70 ? -2.636 8.525 6.329 1.00 88.88 70 TYR A O 1
ATOM 586 N N . GLU A 1 71 ? -0.905 7.236 5.675 1.00 88.12 71 GLU A N 1
ATOM 587 C CA . GLU A 1 71 ? -0.049 8.320 5.182 1.00 88.12 71 GLU A CA 1
ATOM 588 C C . GLU A 1 71 ? -0.478 8.758 3.774 1.00 88.12 71 GLU A C 1
ATOM 590 O O . GLU A 1 71 ? -0.514 9.956 3.473 1.00 88.12 71 GLU A O 1
ATOM 595 N N . GLU A 1 72 ? -0.877 7.792 2.945 1.00 85.56 72 GLU A N 1
ATOM 596 C CA . GLU A 1 72 ? -1.356 7.995 1.581 1.00 85.56 72 GLU A CA 1
ATOM 597 C C . GLU A 1 72 ? -2.836 7.609 1.399 1.00 85.56 72 GLU A C 1
ATOM 599 O O . GLU A 1 72 ? -3.535 7.184 2.324 1.00 85.56 72 GLU A O 1
ATOM 604 N N . GLN A 1 73 ? -3.363 7.836 0.192 1.00 84.75 73 GLN A N 1
ATOM 605 C CA . GLN A 1 73 ? -4.724 7.445 -0.163 1.00 84.75 73 GLN A CA 1
ATOM 606 C C . GLN A 1 73 ? -4.714 6.173 -1.009 1.00 84.75 73 GLN A C 1
ATOM 608 O O . GLN A 1 73 ? -4.463 6.240 -2.210 1.00 84.75 73 GLN A O 1
ATOM 613 N N . CYS A 1 74 ? -5.104 5.056 -0.397 1.00 87.94 74 CYS A N 1
ATOM 614 C CA . CYS A 1 74 ? -5.202 3.770 -1.074 1.00 87.94 74 CYS A CA 1
ATOM 615 C C . CYS A 1 74 ? -6.585 3.510 -1.695 1.00 87.94 74 CYS A C 1
ATOM 617 O O . CYS A 1 74 ? -7.631 4.008 -1.254 1.00 87.94 74 CYS A O 1
ATOM 619 N N . ASN A 1 75 ? -6.597 2.665 -2.720 1.00 89.06 75 ASN A N 1
ATOM 620 C CA . ASN A 1 75 ? -7.780 2.071 -3.316 1.00 89.06 75 ASN A CA 1
ATOM 621 C C . ASN A 1 75 ? -8.086 0.683 -2.702 1.00 89.06 75 ASN A C 1
ATOM 623 O O . ASN A 1 75 ? -7.334 0.148 -1.890 1.00 89.06 75 ASN A O 1
ATOM 627 N N . PHE A 1 76 ? -9.226 0.089 -3.068 1.00 91.56 76 PHE A N 1
ATOM 628 C CA . PHE A 1 76 ? -9.668 -1.181 -2.476 1.00 91.56 76 PHE A CA 1
ATOM 629 C C . PHE A 1 76 ? -8.713 -2.351 -2.754 1.00 91.56 76 PHE A C 1
ATOM 631 O O . PHE A 1 76 ? -8.582 -3.241 -1.918 1.00 91.56 76 PHE A O 1
ATOM 638 N N . GLU A 1 77 ? -8.078 -2.364 -3.924 1.00 92.12 77 GLU A N 1
ATOM 639 C CA . GLU A 1 77 ? -7.167 -3.427 -4.340 1.00 92.12 77 GLU A CA 1
ATOM 640 C C . GLU A 1 77 ? -5.875 -3.413 -3.524 1.00 92.12 77 GLU A C 1
ATOM 642 O O . GLU A 1 77 ? -5.468 -4.459 -3.035 1.00 92.12 77 GLU A O 1
ATOM 647 N N . GLU A 1 78 ? -5.312 -2.235 -3.263 1.00 91.12 78 GLU A N 1
ATOM 648 C CA . GLU A 1 78 ? -4.134 -2.072 -2.397 1.00 91.12 78 GLU A CA 1
ATOM 649 C C . GLU A 1 78 ? -4.439 -2.574 -0.975 1.00 91.12 78 GLU A C 1
ATOM 651 O O . GLU A 1 78 ? -3.740 -3.426 -0.425 1.00 91.12 78 GLU A O 1
ATOM 656 N N . ALA A 1 79 ? -5.594 -2.190 -0.417 1.00 94.06 79 ALA A N 1
ATOM 657 C CA . ALA A 1 79 ? -6.047 -2.736 0.863 1.00 94.06 79 ALA A CA 1
ATOM 658 C C . ALA A 1 79 ? -6.252 -4.268 0.817 1.00 94.06 79 ALA A C 1
ATOM 660 O O . ALA A 1 79 ? -6.030 -4.967 1.810 1.00 94.06 79 ALA A O 1
ATOM 661 N N . ARG A 1 80 ? -6.683 -4.831 -0.318 1.00 95.31 80 ARG A N 1
ATOM 662 C CA . ARG A 1 80 ? -6.829 -6.285 -0.498 1.00 95.31 80 ARG A CA 1
ATOM 663 C C . ARG A 1 80 ? -5.478 -6.993 -0.510 1.00 95.31 80 ARG A C 1
ATOM 665 O O . ARG A 1 80 ? -5.373 -8.069 0.081 1.00 95.31 80 ARG A O 1
ATOM 672 N N . GLU A 1 81 ? -4.472 -6.401 -1.140 1.00 92.69 81 GLU A N 1
ATOM 673 C CA . GLU A 1 81 ? -3.108 -6.930 -1.215 1.00 92.69 81 GLU A CA 1
ATOM 674 C C . GLU A 1 81 ? -2.425 -6.965 0.160 1.00 92.69 81 GLU A C 1
ATOM 676 O O . GLU A 1 81 ? -1.766 -7.956 0.484 1.00 92.69 81 GLU A O 1
ATOM 681 N N . ILE A 1 82 ? -2.677 -5.962 1.011 1.00 93.62 82 ILE A N 1
ATOM 682 C CA . ILE A 1 82 ? -2.157 -5.904 2.387 1.00 93.62 82 ILE A CA 1
ATOM 683 C C . ILE A 1 82 ? -2.761 -7.009 3.269 1.00 93.62 82 ILE A C 1
ATOM 685 O O . ILE A 1 82 ? -2.041 -7.719 3.973 1.00 93.62 82 ILE A O 1
ATOM 689 N N . PHE A 1 83 ? -4.091 -7.167 3.265 1.00 95.12 83 PHE A N 1
ATOM 690 C CA . PHE A 1 83 ? -4.759 -8.108 4.177 1.00 95.12 83 PHE A CA 1
ATOM 691 C C . PHE A 1 83 ? -4.821 -9.549 3.659 1.00 95.12 83 PHE A C 1
ATOM 693 O O . PHE A 1 83 ? -4.945 -10.463 4.476 1.00 95.12 83 PHE A O 1
ATOM 700 N N . GLN A 1 84 ? -4.807 -9.753 2.335 1.00 92.44 84 GLN A N 1
ATOM 701 C CA . GLN A 1 84 ? -4.977 -11.044 1.639 1.00 92.44 84 GLN A CA 1
ATOM 702 C C . GLN A 1 84 ? -6.237 -11.845 2.039 1.00 92.44 84 GLN A C 1
ATOM 704 O O . GLN A 1 84 ? -6.403 -13.001 1.654 1.00 92.44 84 GLN A O 1
ATOM 709 N N . ASP A 1 85 ? -7.156 -11.228 2.786 1.00 95.75 85 ASP A N 1
ATOM 710 C CA . ASP A 1 85 ? -8.387 -11.817 3.303 1.00 95.75 85 ASP A CA 1
ATOM 711 C C . ASP A 1 85 ? -9.558 -10.880 3.007 1.00 95.75 85 ASP A C 1
ATOM 713 O O . ASP A 1 85 ? -9.617 -9.746 3.488 1.00 95.75 85 ASP A O 1
ATOM 717 N N . SER A 1 86 ? -10.535 -11.381 2.250 1.00 93.88 86 SER A N 1
ATOM 718 C CA . SER A 1 86 ? -11.674 -10.583 1.795 1.00 93.88 86 SER A CA 1
ATOM 719 C C . SER A 1 86 ? -12.515 -10.014 2.940 1.00 93.88 86 SER A C 1
ATOM 721 O O . SER A 1 86 ? -13.041 -8.909 2.815 1.00 93.88 86 SER A O 1
ATOM 723 N N . LYS A 1 87 ? -12.665 -10.735 4.059 1.00 95.62 87 LYS A N 1
ATOM 724 C CA . LYS A 1 87 ? -13.469 -10.270 5.199 1.00 95.62 87 LYS A CA 1
ATOM 725 C C . LYS A 1 87 ? -12.762 -9.132 5.921 1.00 95.62 87 LYS A C 1
ATOM 727 O O . LYS A 1 87 ? -13.400 -8.123 6.216 1.00 95.62 87 LYS A O 1
ATOM 732 N N . LYS A 1 88 ? -11.453 -9.270 6.154 1.00 95.25 88 LYS A N 1
ATOM 733 C CA . LYS A 1 88 ? -10.634 -8.219 6.777 1.00 95.25 88 LYS A CA 1
ATOM 734 C C . LYS A 1 88 ? -10.595 -6.962 5.913 1.00 95.25 88 LYS A C 1
ATOM 736 O O . LYS A 1 88 ? -10.893 -5.879 6.420 1.00 95.25 88 LYS A O 1
ATOM 741 N N . THR A 1 89 ? -10.350 -7.107 4.609 1.00 95.50 89 THR A N 1
ATOM 742 C CA . THR A 1 89 ? -10.359 -5.976 3.672 1.00 95.50 89 THR A CA 1
ATOM 743 C C . THR A 1 89 ? -11.710 -5.268 3.658 1.00 95.50 89 THR A C 1
ATOM 745 O O . THR A 1 89 ? -11.748 -4.045 3.722 1.00 95.50 89 THR A O 1
ATOM 748 N N . MET A 1 90 ? -12.831 -6.001 3.646 1.00 95.38 90 MET A N 1
ATOM 749 C CA . MET A 1 90 ? -14.164 -5.386 3.688 1.00 95.38 90 MET A CA 1
ATOM 750 C C . MET A 1 90 ? -14.416 -4.599 4.977 1.00 95.38 90 MET A C 1
ATOM 752 O O . MET A 1 90 ? -14.936 -3.485 4.907 1.00 95.38 90 MET A O 1
ATOM 756 N N . SER A 1 91 ? -14.044 -5.149 6.141 1.00 95.25 91 SER A N 1
ATOM 757 C CA . SER A 1 91 ? -14.195 -4.434 7.416 1.00 95.25 91 SER A CA 1
ATOM 758 C C . SER A 1 91 ? -13.385 -3.140 7.444 1.00 95.25 91 SER A C 1
ATOM 760 O O . SER A 1 91 ? -13.928 -2.085 7.765 1.00 95.25 91 SER A O 1
ATOM 762 N N . PHE A 1 92 ? -12.123 -3.201 7.015 1.00 95.12 92 PHE A N 1
ATOM 763 C CA . PHE A 1 92 ? -11.258 -2.033 6.923 1.00 95.12 92 PHE A CA 1
ATOM 764 C C . PHE A 1 92 ? -11.805 -0.998 5.931 1.00 95.12 92 PHE A C 1
ATOM 766 O O . PHE A 1 92 ? -11.952 0.171 6.272 1.00 95.12 92 PHE A O 1
ATOM 773 N N . TRP A 1 93 ? -12.173 -1.424 4.720 1.00 94.94 93 TRP A N 1
ATOM 774 C CA . TRP A 1 93 ? -12.629 -0.533 3.652 1.00 94.94 93 TRP A CA 1
ATOM 775 C C . TRP A 1 93 ? -13.914 0.220 4.008 1.00 94.94 93 TRP A C 1
ATOM 777 O O . TRP A 1 93 ? -14.092 1.395 3.665 1.00 94.94 93 TRP A O 1
ATOM 787 N N . TYR A 1 94 ? -14.822 -0.444 4.729 1.00 93.94 94 TYR A N 1
ATOM 788 C CA . TYR A 1 94 ? -16.026 0.196 5.241 1.00 93.94 94 TYR A CA 1
ATOM 789 C C . TYR A 1 94 ? -15.679 1.361 6.175 1.00 93.94 94 TYR A C 1
ATOM 791 O O . TYR A 1 94 ? -16.179 2.468 5.979 1.00 93.94 94 TYR A O 1
ATOM 799 N N . GLU A 1 95 ? -14.785 1.146 7.141 1.00 92.19 95 GLU A N 1
ATOM 800 C CA . GLU A 1 95 ? -14.347 2.197 8.064 1.00 92.19 95 GLU A CA 1
ATOM 801 C C . GLU A 1 95 ? -13.539 3.295 7.363 1.00 92.19 95 GLU A C 1
ATOM 803 O O . GLU A 1 95 ? -13.766 4.483 7.606 1.00 92.19 95 GLU A O 1
ATOM 808 N N . TYR A 1 96 ? -12.641 2.906 6.460 1.00 91.00 96 TYR A N 1
ATOM 809 C CA . TYR A 1 96 ? -11.781 3.804 5.697 1.00 91.00 96 TYR A CA 1
ATOM 810 C C . TYR A 1 96 ? -12.602 4.808 4.877 1.00 91.00 96 TYR A C 1
ATOM 812 O O . TYR A 1 96 ? -12.449 6.022 5.023 1.00 91.00 96 TYR A O 1
ATOM 820 N N . THR A 1 97 ? -13.577 4.318 4.101 1.00 89.56 97 THR A N 1
ATOM 821 C CA . THR A 1 97 ? -14.428 5.184 3.265 1.00 89.56 97 THR A CA 1
ATOM 822 C C . THR A 1 97 ? -15.363 6.087 4.068 1.00 89.56 97 THR A C 1
ATOM 824 O O . THR A 1 97 ? -15.747 7.148 3.580 1.00 89.56 97 THR A O 1
ATOM 827 N N . LEU A 1 98 ? -15.722 5.707 5.298 1.00 88.38 98 LEU A N 1
ATOM 828 C CA . LEU A 1 98 ? -16.499 6.567 6.195 1.00 88.38 98 LEU A CA 1
ATOM 829 C C . LEU A 1 98 ? -15.668 7.717 6.772 1.00 88.38 98 LEU A C 1
ATOM 831 O O . LEU A 1 98 ? -16.219 8.789 7.031 1.00 88.38 98 LEU A O 1
ATOM 835 N N . ARG A 1 99 ? -14.369 7.495 6.999 1.00 81.62 99 ARG A N 1
ATOM 836 C CA . ARG A 1 99 ? -13.458 8.488 7.581 1.00 81.62 99 ARG A CA 1
ATOM 837 C C . ARG A 1 99 ? -12.856 9.432 6.541 1.00 81.62 99 ARG A C 1
ATOM 839 O O . ARG A 1 99 ? -12.610 10.588 6.878 1.00 81.62 99 ARG A O 1
ATOM 846 N N . SER A 1 100 ? -12.645 8.992 5.297 1.00 69.81 100 SER A N 1
ATOM 847 C CA . SER A 1 100 ? -12.039 9.847 4.269 1.00 69.81 100 SER A CA 1
ATOM 848 C C . SER A 1 100 ? -12.946 11.038 3.888 1.00 69.81 100 SER A C 1
ATOM 850 O O . SER A 1 100 ? -14.077 10.839 3.430 1.00 69.81 100 SER A O 1
ATOM 852 N N . PRO A 1 101 ? -12.454 12.292 3.983 1.00 58.34 101 PRO A N 1
ATOM 853 C CA . PRO A 1 101 ? -13.254 13.510 3.791 1.00 58.34 101 PRO A CA 1
ATOM 854 C C . PRO A 1 101 ? -13.765 13.742 2.353 1.00 58.34 101 PRO A C 1
ATOM 856 O O . PRO A 1 101 ? -14.556 14.657 2.131 1.00 58.34 101 PRO A O 1
ATOM 859 N N . GLY A 1 102 ? -13.380 12.904 1.382 1.00 57.06 102 GLY A N 1
ATOM 860 C CA . GLY A 1 102 ? -13.867 12.940 -0.004 1.00 57.06 102 GLY A CA 1
ATOM 861 C C . GLY A 1 102 ? -15.149 12.136 -0.280 1.00 57.06 102 GLY A C 1
ATOM 862 O O . GLY A 1 102 ? -15.739 12.281 -1.347 1.00 57.06 102 GLY A O 1
ATOM 863 N N . SER A 1 103 ? -15.638 11.315 0.660 1.00 53.59 103 SER A N 1
ATOM 864 C CA . SER A 1 103 ? -16.798 10.423 0.449 1.00 53.59 103 SER A CA 1
ATOM 865 C C . SER A 1 103 ? -18.156 11.091 0.748 1.00 53.59 103 SER A C 1
ATOM 867 O O . SER A 1 103 ? -19.049 10.504 1.367 1.00 53.59 103 SER A O 1
ATOM 869 N N . LYS A 1 104 ? -18.349 12.338 0.309 1.00 46.00 104 LYS A N 1
ATOM 870 C CA . LYS A 1 104 ? -19.652 13.028 0.355 1.00 46.00 104 LYS A CA 1
ATOM 871 C C . LYS A 1 104 ? -20.260 13.153 -1.045 1.00 46.00 104 LYS A C 1
ATOM 873 O O . LYS A 1 104 ? -20.758 14.208 -1.410 1.00 46.00 104 LYS A O 1
ATOM 878 N N . THR A 1 105 ? -20.281 12.073 -1.821 1.00 45.75 105 THR A N 1
ATOM 879 C CA . THR A 1 105 ? -21.165 11.970 -2.992 1.00 45.75 105 THR A CA 1
ATOM 880 C C . THR A 1 105 ? -21.952 10.657 -2.933 1.00 45.75 105 THR A C 1
ATOM 882 O O . THR A 1 105 ? -21.510 9.592 -3.337 1.00 45.75 105 THR A O 1
ATOM 885 N N . GLY A 1 106 ? -23.143 10.746 -2.333 1.00 49.34 106 GLY A N 1
ATOM 886 C CA . GLY A 1 106 ? -24.297 9.891 -2.627 1.00 49.34 106 GLY A CA 1
ATOM 887 C C . GLY A 1 106 ? -24.104 8.372 -2.635 1.00 49.34 106 GLY A C 1
ATOM 888 O O . GLY A 1 106 ? -24.391 7.740 -3.645 1.00 49.34 106 GLY A O 1
ATOM 889 N N . ARG A 1 107 ? -23.766 7.747 -1.499 1.00 45.78 107 ARG A N 1
ATOM 890 C CA . ARG A 1 107 ? -24.071 6.318 -1.309 1.00 45.78 107 ARG A CA 1
ATOM 891 C C . ARG A 1 107 ? -25.549 6.196 -0.929 1.00 45.78 107 ARG A C 1
ATOM 893 O O . ARG A 1 107 ? -25.901 6.120 0.249 1.00 45.78 107 ARG A O 1
ATOM 900 N N . THR A 1 108 ? -26.435 6.236 -1.926 1.00 43.69 108 THR A N 1
ATOM 901 C CA . THR A 1 108 ? -27.776 5.669 -1.755 1.00 43.69 108 THR A CA 1
ATOM 902 C C . THR A 1 108 ? -27.592 4.233 -1.284 1.00 43.69 108 THR A C 1
ATOM 904 O O . THR A 1 108 ? -26.763 3.491 -1.812 1.00 43.69 108 THR A O 1
ATOM 907 N N . LYS A 1 109 ? -28.325 3.863 -0.233 1.00 46.69 109 LYS A N 1
ATOM 908 C CA . LYS A 1 109 ? -28.460 2.485 0.237 1.00 46.69 109 LYS A CA 1
ATOM 909 C C . LYS A 1 109 ? -29.005 1.627 -0.911 1.00 46.69 109 LYS A C 1
ATOM 911 O O . LYS A 1 109 ? -30.205 1.406 -0.989 1.00 46.69 109 LYS A O 1
ATOM 916 N N . THR A 1 110 ? -28.142 1.161 -1.799 1.00 44.25 110 THR A N 1
ATOM 917 C CA . THR A 1 110 ? -28.482 0.130 -2.772 1.00 44.25 110 THR A CA 1
ATOM 918 C C . THR A 1 110 ? -27.748 -1.113 -2.327 1.00 44.25 110 THR A C 1
ATOM 920 O O . THR A 1 110 ? -26.557 -1.266 -2.558 1.00 44.25 110 THR A O 1
ATOM 923 N N . THR A 1 111 ? -28.492 -1.901 -1.558 1.00 40.28 111 THR A N 1
ATOM 924 C CA . THR A 1 111 ? -28.443 -3.357 -1.507 1.00 40.28 111 THR A CA 1
ATOM 925 C C . THR A 1 111 ? -27.044 -3.968 -1.517 1.00 40.28 111 THR A C 1
ATOM 927 O O . THR A 1 111 ? -26.415 -4.130 -2.557 1.00 40.28 111 THR A O 1
ATOM 930 N N . LEU A 1 112 ? -26.629 -4.420 -0.332 1.00 53.97 112 LEU A N 1
ATOM 931 C CA . LEU A 1 112 ? -25.815 -5.621 -0.184 1.00 53.97 112 LEU A CA 1
ATOM 932 C C . LEU A 1 112 ? -26.493 -6.752 -0.974 1.00 53.97 112 LEU A C 1
ATOM 934 O O . LEU A 1 112 ? -27.325 -7.479 -0.436 1.00 53.97 112 LEU A O 1
ATOM 938 N N . VAL A 1 113 ? -26.202 -6.860 -2.266 1.00 44.09 113 VAL A N 1
ATOM 939 C CA . VAL A 1 113 ? -26.443 -8.089 -3.005 1.00 44.09 113 VAL A CA 1
ATOM 940 C C . VAL A 1 113 ? -25.161 -8.882 -2.837 1.00 44.09 113 VAL A C 1
ATOM 942 O O . VAL A 1 113 ? -24.162 -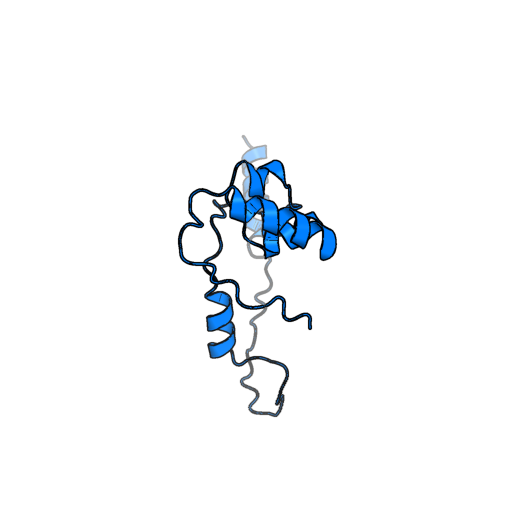8.621 -3.500 1.00 44.09 113 VAL A O 1
ATOM 945 N N . MET A 1 114 ? -25.185 -9.787 -1.860 1.00 43.28 114 MET A N 1
ATOM 946 C CA . MET A 1 114 ? -24.268 -10.916 -1.834 1.00 43.28 114 MET A CA 1
ATOM 947 C C . MET A 1 114 ? -24.423 -11.674 -3.154 1.00 43.28 114 MET A C 1
ATOM 949 O O . MET A 1 114 ? -25.497 -12.219 -3.408 1.00 43.28 114 MET A O 1
ATOM 953 N N . TYR A 1 115 ? -23.360 -11.710 -3.945 1.00 41.31 115 TYR A N 1
ATOM 954 C CA . TYR A 1 115 ? -22.997 -12.851 -4.776 1.00 41.31 115 TYR A CA 1
A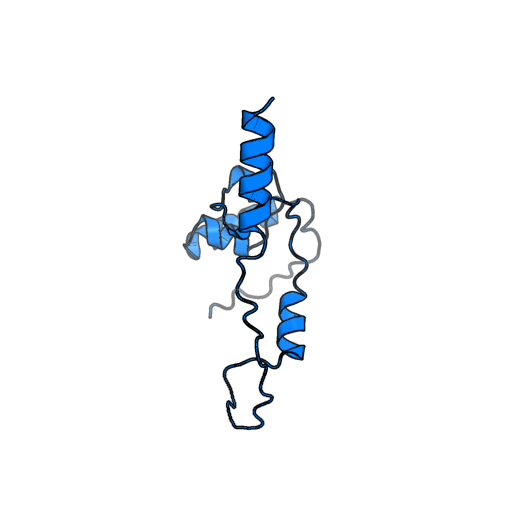TOM 955 C C . TYR A 1 115 ? -21.492 -13.047 -4.645 1.00 41.31 115 TYR A C 1
ATOM 957 O O . TYR A 1 115 ? -20.771 -12.026 -4.719 1.00 41.31 115 TYR A O 1
#

Radius of gyration: 23.57 Å; Cα contacts (8 Å, |Δi|>4): 33; chains: 1; bounding box: 72×33×47 Å

Organism: Laticauda laticaudata (NCBI:txid8630)

Solvent-accessible surface area (backbone atoms only — not comparable to full-atom values): 7725 Å² total; per-residue (Å²): 109,70,67,56,54,51,52,52,51,54,53,62,65,56,67,74,68,63,78,84,74,74,80,77,81,72,85,70,92,68,89,74,91,84,84,70,72,53,69,74,62,44,51,61,61,66,60,53,73,77,64,92,71,75,91,57,69,58,94,81,45,83,70,47,67,57,61,42,54,69,77,36,88,59,56,75,64,57,47,34,67,54,59,75,35,73,68,60,28,50,58,50,50,56,55,49,54,70,67,44,91,80,68,82,72,81,82,69,92,72,71,92,70,88,125

Secondary structure (DSSP, 8-state):
-HHHHHHHHHHHHHTT-S-----------S---SSS--HHHHHHHHTS---S--S--GGGSPP-HIIIIIIS---HHHHHHHH--HHHHHHHHHHHHHHSTT--S----------

InterPro domains:
  IPR000294 Gamma-carboxyglutamic acid-rich (GLA) domain [PF00594] (57-97)
  IPR000294 Gamma-carboxyglutamic acid-rich (GLA) domain [PR00001] (56-69)
  IPR000294 Gamma-carboxyglutamic acid-rich (GLA) domain [PR00001] (70-83)
  IPR000294 Gamma-carboxyglutamic acid-rich (GLA) domain [PR00001] (84-98)
  IPR000294 Gamma-carboxyglutamic acid-rich (GLA) domain [PS00011] (68-93)
  IPR000294 Gamma-carboxyglutamic acid-rich (GLA) domain [PS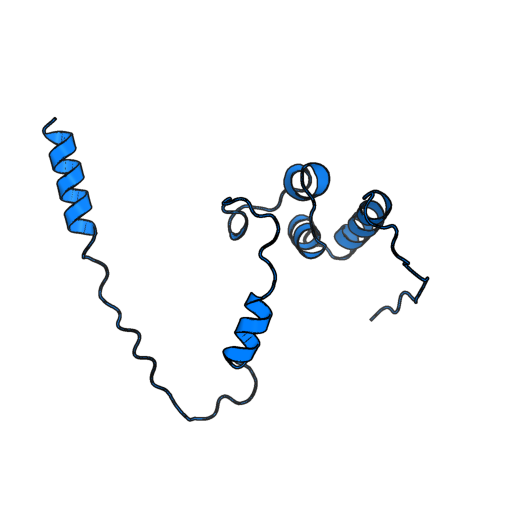50998] (52-98)
  IPR000294 Gamma-carboxyglutamic acid-rich (GLA) domain [SM00069] (33-97)
  IPR017857 Coagulation factor-like, Gla domain superfamily [G3DSA:4.10.740.10] (52-97)
  IPR035972 Gamma-carboxyglutamic acid-rich (GLA) domain superfamily [SSF57630] (53-101)
  IPR050442 Peptidase S1 family, coagulation factors [PTHR24278] (14-97)

Sequence (115 aa):
MLFFYIFLFQLLIILPAFPHCSIQIKESKGAIEEVVILAEKANLFIGRHLLYNRFDFELITQGDLERECYEEQCNFEEAREIFQDSKKTMSFWYEYTLRSPGSKTGRTKTTLVMY

pLDDT: mean 70.99, std 18.09, range [40.28, 95.75]

=== Feature glossary ===
Legend for the data blocks above and below:

— What the protein is —

Sequence gives the chain of amino acids in standard one-letter code (A=alanine, C=cysteine, …, Y=tyrosine), read N→C. It is the only feature that is directly encoded by the gene; all structural features are derived from the folded form of this sequence.

The annotation block draws on four external resources. InterPro: which protein families and domains the sequence belongs to. GO: standardized terms for what the protein does, what process it participates in, and where in the cell it acts. CATH: which structural fold it has in the CATH hierarchy. Organism: the species of origin.

— Where its atoms are —

Atomic coordinates in PDBx/mmCIF format — the same representation the Protein Data Bank distributes. Each line of the _atom_site loop places one backbone atom in Cartesian space (units: ångströms, origin: arbitrary).

Six rendered views show the 3D structure from the faces of a cube — i.e. along ±x, ±y, ±z. Rendering representation is drawn randomly per protein from cartoon (secondary-structure ribbons), sticks (backbone bonds), or molecular surface; coloring is either N→C rainbow (blue at the N-terminus through red at the C-terminus) or one color per chain.

— Local backbone conformation —

DSSP 8-state secondary structure assigns each residue one of 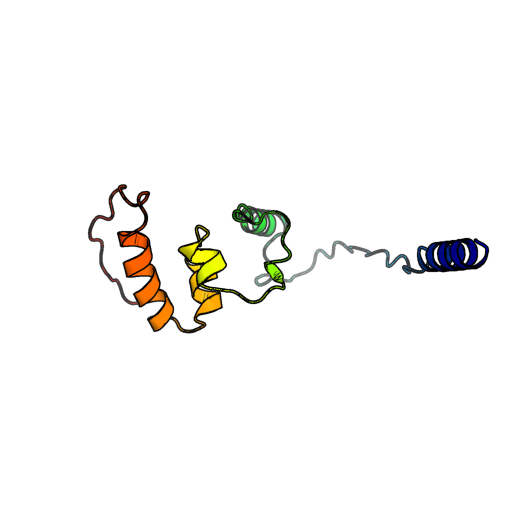H (α-helix), G (3₁₀-helix), I (π-helix), E (extended β-strand), B (isolated β-bridge), T (hydrogen-bonded turn), S (bend), or '-' (coil). The assignment is computed from backbone hydrogen-bond geometry via the Kabsch–Sander algorithm.

P-SEA three-state annotation labels each residue as helix, strand, or coil based purely on the geometry of the Cα trace. It serves as a fallback when the full backbone (and thus DSSP) is unavailable.

φ (phi) and ψ (psi) are the two rotatable backbone dihedrals per residue: φ is the C(i-1)–N–Cα–C torsion, ψ is the N–Cα–C–N(i+1) torsion, both in degrees on (−180°, 180°]. α-helical residues cluster near (−60°, −45°); β-strand residues near (−120°, +130°). A Ramachandran plot is simply a scatter of (φ, ψ) for every residue.

— Global shape and packing —

Radius of gyration (Rg) is the root-mean-square distance of Cα atoms from their centroid — a single number for overall size and compactness. A globular domain of N residues has Rg ≈ 2.2·N^0.38 Å; an extended or disordered chain has a much larger Rg. The Cα contact count is the number of residue pairs whose Cα atoms are within 8 Å and are more than four positions apart in sequence — a standard proxy for tertiary packing density. The bounding box is the smallest axis-aligned box enclosing all Cα atoms.

Accessible surface area quantifies burial. A residue with SASA near zero is packed into the hydrophobic core; one with SASA >100 Å² sits on the surface. Computed here via the Shrake–Rupley numerical algorithm with a 1.4 Å probe.

The contact map is a binary N×N matrix image: pixel (i, j) is dark where Cα_i and Cα_j are within 8 Å and |i−j|>4. Because the |i−j|>4 filter removes local helical contacts, off-diagonal stripes parallel to the main diagonal indicate parallel β-sheets; stripes perpendicular to it indicate antiparallel β-sheets. The Ramachandran plot scatters every residue's (φ, ψ) pair against the sterically allowed regions. The PAE heatmap renders the predicted-aligned-error matrix.

— Structural neighborhood —

A 3Di character summarizes, for each residue, the relative orientation of the Cα frame of its nearest spatial neighbor. Because it encodes fold topology rather than chemistry, 3Di alignments detect remote structural similarity that sequence alignment misses.

Structural nearest neighbors (via Foldseek easy-search vs the PDB). Reported per hit: target PDB id, E-value, and alignment TM-score. A TM-score above ~0.5 is the conventional threshold for 'same fold'.

— Confidence and disorder —

For AlphaFold models, the B-factor field carries pLDDT — the model's own estimate of local accuracy on a 0–100 scale. Regions with pLDDT<50 should be treated as essentially unmodeled; they often correspond to intrinsically disordered segments.

B-factor (Debye–Waller factor) reflects atomic displacement in the crystal lattice. It is an experimental observable (units Å²), not a prediction; low values mean the atom is pinned down, high values mean it moves or is heterogeneous across the crystal.

Predicted Aligned Error (PAE) is an AlphaFold confidence matrix: entry (i, j) is the expected error in the position of residue j, in ångströms, when the prediction is superimposed on the true structure at residue i. Low PAE within a block of residues means that block is internally rigid and well-predicted; high PAE between two blocks means their relative placement is uncertain even if each block individually is confident.